Protein AF-X0Y301-F1 (afdb_monomer_lite)

Sequence (62 aa):
LALGAKTYKLKFGHHGANHPVKNLANQEVEVTTQNHGFSVDVQSLDNINISSHKVTHLNLND

Secondary structure (DSSP, 8-state):
-TTT--EEEEEEEEEEEEEEEEETTT--EEEEEEEEEEEE-GGGGTTS-GGG----EEES--

Structure (mmCIF, N/CA/C/O backbone):
data_AF-X0Y301-F1
#
_entry.id   AF-X0Y301-F1
#
loop_
_atom_site.group_PDB
_atom_site.id
_atom_site.type_symbol
_atom_site.label_atom_id
_atom_site.label_alt_id
_atom_site.label_comp_id
_atom_site.label_asym_id
_atom_site.label_entity_id
_atom_site.label_seq_id
_atom_site.pdbx_PDB_ins_code
_atom_site.Cartn_x
_atom_site.Cartn_y
_atom_site.Cartn_z
_atom_site.occupancy
_atom_site.B_iso_or_equiv
_atom_site.auth_seq_id
_atom_site.auth_comp_id
_atom_site.auth_asym_id
_atom_site.auth_atom_id
_atom_site.pdbx_PDB_model_num
ATOM 1 N N . LEU A 1 1 ? 0.978 -12.637 -5.330 1.00 79.94 1 LEU A N 1
ATOM 2 C CA . LEU A 1 1 ? 2.110 -13.535 -5.015 1.00 79.94 1 LEU A CA 1
ATOM 3 C C . LEU A 1 1 ? 1.691 -14.423 -3.848 1.00 79.94 1 LEU A C 1
ATOM 5 O O . LEU A 1 1 ? 0.820 -13.983 -3.111 1.00 79.94 1 LEU A O 1
ATOM 9 N N . ALA A 1 2 ? 2.229 -15.645 -3.726 1.00 89.62 2 ALA A N 1
ATOM 10 C CA . ALA A 1 2 ? 1.771 -16.759 -2.862 1.00 89.62 2 ALA A CA 1
ATOM 11 C C . ALA A 1 2 ? 0.269 -17.109 -2.975 1.00 89.62 2 ALA A C 1
ATOM 13 O O . ALA A 1 2 ? -0.071 -18.192 -3.429 1.00 89.62 2 ALA A O 1
ATOM 14 N N . LEU A 1 3 ? -0.622 -16.164 -2.674 1.00 89.12 3 LEU A N 1
ATOM 15 C CA . LEU A 1 3 ? -2.075 -16.237 -2.849 1.00 89.12 3 LEU A CA 1
ATOM 16 C C . LEU A 1 3 ? -2.549 -16.049 -4.306 1.00 89.12 3 LEU A C 1
ATOM 18 O O . LEU A 1 3 ? -3.741 -16.098 -4.566 1.00 89.12 3 LEU A O 1
ATOM 22 N N . GLY A 1 4 ? -1.646 -15.800 -5.263 1.00 89.75 4 GLY A N 1
ATOM 23 C CA . GLY A 1 4 ? -2.000 -15.639 -6.688 1.00 89.75 4 GLY A CA 1
ATOM 24 C C . GLY A 1 4 ? -2.164 -14.199 -7.199 1.00 89.75 4 GLY A C 1
ATOM 25 O O . GLY A 1 4 ? -2.303 -14.004 -8.401 1.00 89.75 4 GLY A O 1
ATOM 26 N N . ALA A 1 5 ? -2.052 -13.181 -6.336 1.00 93.06 5 ALA A N 1
ATOM 27 C CA . ALA A 1 5 ? -2.132 -11.773 -6.764 1.00 93.06 5 ALA A CA 1
ATOM 28 C C . ALA A 1 5 ? -1.030 -11.382 -7.771 1.00 93.06 5 ALA A C 1
ATOM 30 O O . ALA A 1 5 ? 0.093 -11.899 -7.704 1.00 93.06 5 ALA A O 1
ATOM 31 N N . LYS A 1 6 ? -1.308 -10.415 -8.639 1.00 94.56 6 LYS A N 1
ATOM 32 C CA . LYS A 1 6 ? -0.336 -9.842 -9.574 1.00 94.56 6 LYS A CA 1
ATOM 33 C C . LYS A 1 6 ? 0.290 -8.577 -8.999 1.00 94.56 6 LYS A C 1
ATOM 35 O O . LYS A 1 6 ? -0.299 -7.885 -8.170 1.00 94.56 6 LYS A O 1
ATOM 40 N N . THR A 1 7 ? 1.501 -8.286 -9.451 1.00 97.25 7 THR A N 1
ATOM 41 C CA . THR A 1 7 ? 2.192 -7.030 -9.167 1.00 97.25 7 THR A CA 1
ATOM 42 C C . THR A 1 7 ? 2.545 -6.334 -10.469 1.00 97.25 7 THR A C 1
ATOM 44 O O . THR A 1 7 ? 2.688 -6.972 -11.513 1.00 97.25 7 THR A O 1
ATOM 47 N N . TYR A 1 8 ? 2.693 -5.018 -10.408 1.00 97.19 8 TYR A N 1
ATOM 48 C CA . TYR A 1 8 ? 3.111 -4.203 -11.540 1.00 97.19 8 TYR A CA 1
ATOM 49 C C . TYR A 1 8 ? 4.142 -3.168 -11.100 1.00 97.19 8 TYR A C 1
ATOM 51 O O . TYR A 1 8 ? 4.224 -2.799 -9.926 1.00 97.19 8 TYR A O 1
ATOM 59 N N . LYS A 1 9 ? 4.964 -2.722 -12.054 1.00 98.19 9 LYS A N 1
ATOM 60 C CA . LYS A 1 9 ? 5.965 -1.679 -11.830 1.00 98.19 9 LYS A CA 1
ATOM 61 C C . LYS A 1 9 ? 5.296 -0.310 -11.910 1.00 98.19 9 LYS A C 1
ATOM 63 O O . LYS A 1 9 ? 4.627 -0.006 -12.896 1.00 98.19 9 LYS A O 1
ATOM 68 N N . LEU A 1 10 ? 5.497 0.514 -10.889 1.00 97.19 10 LEU A N 1
ATOM 69 C CA . LEU A 1 10 ? 5.052 1.904 -10.876 1.00 97.19 10 LEU A CA 1
ATOM 70 C C . LEU A 1 10 ? 5.917 2.740 -11.828 1.00 97.19 10 LEU A C 1
ATOM 72 O O . LEU A 1 10 ? 7.102 2.461 -12.015 1.00 97.19 10 LEU A O 1
ATOM 76 N N . LYS A 1 11 ? 5.335 3.800 -12.403 1.00 96.69 11 LYS A N 1
ATOM 77 C CA . LYS A 1 11 ? 6.053 4.693 -13.327 1.00 96.69 11 LYS A CA 1
ATOM 78 C C . LYS A 1 11 ? 7.247 5.380 -12.652 1.00 96.69 11 LYS A C 1
ATOM 80 O O . LYS A 1 11 ? 8.323 5.435 -13.237 1.00 96.69 11 LYS A O 1
ATOM 85 N N . PHE A 1 12 ? 7.045 5.865 -11.425 1.00 95.81 12 PHE A N 1
ATOM 86 C CA . PHE A 1 12 ? 8.061 6.570 -10.631 1.00 95.81 12 PHE A CA 1
ATOM 87 C C . PHE A 1 12 ? 8.229 6.011 -9.203 1.00 95.81 12 PHE A C 1
ATOM 89 O O . PHE A 1 12 ? 9.222 6.313 -8.545 1.00 95.81 12 PHE A O 1
ATOM 96 N N . GLY A 1 13 ? 7.305 5.157 -8.744 1.00 97.19 13 GLY A N 1
ATOM 97 C CA . GLY A 1 13 ? 7.286 4.615 -7.380 1.00 97.19 13 GLY A CA 1
ATOM 98 C C . GLY A 1 13 ? 6.889 5.640 -6.315 1.00 97.19 13 GLY A C 1
ATOM 99 O O . GLY A 1 13 ? 6.676 6.811 -6.624 1.00 97.19 13 GLY A O 1
ATOM 100 N N . HIS A 1 14 ? 6.814 5.197 -5.062 1.00 98.31 14 HIS A N 1
ATOM 101 C CA . HIS A 1 14 ? 6.607 6.057 -3.895 1.00 98.31 14 HIS A CA 1
ATOM 102 C C . HIS A 1 14 ? 7.874 6.053 -3.046 1.00 98.31 14 HIS A C 1
ATOM 104 O O . HIS A 1 14 ? 8.279 5.008 -2.536 1.00 98.31 14 HIS A O 1
ATOM 110 N N . HIS A 1 15 ? 8.511 7.220 -2.945 1.00 97.81 15 HIS A N 1
ATOM 111 C CA . HIS A 1 15 ? 9.802 7.434 -2.290 1.00 97.81 15 HIS A CA 1
ATOM 112 C C . HIS A 1 15 ? 9.734 8.741 -1.489 1.00 97.81 15 HIS A C 1
ATOM 114 O O . HIS A 1 15 ? 10.149 9.797 -1.965 1.00 97.81 15 HIS A O 1
ATOM 120 N N . GLY A 1 16 ? 9.146 8.699 -0.296 1.00 98.06 16 GLY A N 1
ATOM 121 C CA . GLY A 1 16 ? 8.869 9.904 0.486 1.00 98.06 16 GLY A CA 1
ATOM 122 C C . GLY A 1 16 ? 8.267 9.604 1.852 1.00 98.06 16 GLY A C 1
ATOM 123 O O . GLY A 1 16 ? 7.845 8.484 2.115 1.00 98.06 16 GLY A O 1
ATOM 124 N N . ALA A 1 17 ? 8.236 10.614 2.721 1.00 98.06 17 ALA A N 1
ATOM 125 C CA . ALA A 1 17 ? 7.776 10.512 4.111 1.00 98.06 17 ALA A CA 1
ATOM 126 C C . ALA A 1 17 ? 6.442 11.237 4.371 1.00 98.06 17 ALA A C 1
ATOM 128 O O . ALA A 1 17 ? 6.160 11.645 5.494 1.00 98.06 17 ALA A O 1
ATO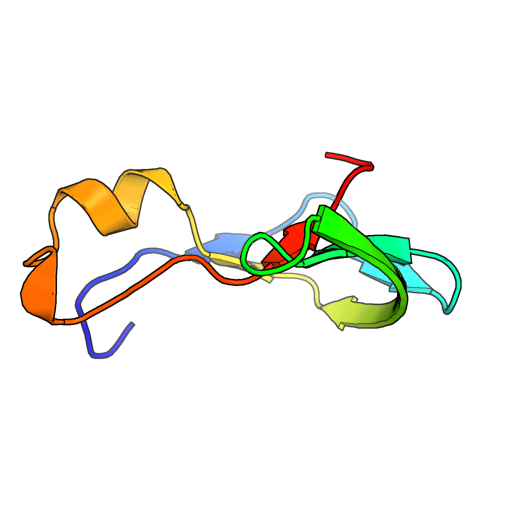M 129 N N . ASN A 1 18 ? 5.651 11.470 3.320 1.00 97.62 18 ASN A N 1
ATOM 130 C CA . ASN A 1 18 ? 4.435 12.280 3.372 1.00 97.62 18 ASN A CA 1
ATOM 131 C C . ASN A 1 18 ? 3.237 11.651 2.635 1.00 97.62 18 ASN A C 1
ATOM 133 O O . ASN A 1 18 ? 2.310 12.371 2.270 1.00 97.62 18 ASN A O 1
ATOM 137 N N . HIS A 1 19 ? 3.249 10.336 2.385 1.00 97.94 19 HIS A N 1
ATOM 138 C CA . HIS A 1 19 ? 2.172 9.675 1.643 1.00 97.94 19 HIS A CA 1
ATOM 139 C C . HIS A 1 19 ? 0.949 9.441 2.546 1.00 97.94 19 HIS A C 1
ATOM 141 O O . HIS A 1 19 ? 1.083 8.718 3.542 1.00 97.94 19 HIS A O 1
ATOM 147 N N . PRO A 1 20 ? -0.229 10.011 2.222 1.00 98.38 20 PRO A N 1
ATOM 148 C CA . PRO A 1 20 ? -1.452 9.793 2.979 1.00 98.38 20 PRO A CA 1
ATOM 149 C C . PRO A 1 20 ? -2.025 8.406 2.676 1.00 98.38 20 PRO A C 1
ATOM 151 O O . PRO A 1 20 ? -2.326 8.074 1.531 1.00 98.38 20 PRO A O 1
ATOM 154 N N . VAL A 1 21 ? -2.200 7.595 3.714 1.00 98.44 21 VAL A N 1
ATOM 155 C CA . VAL A 1 21 ? -2.763 6.247 3.619 1.00 98.44 21 VAL A CA 1
ATOM 156 C C . VAL A 1 21 ? -3.990 6.159 4.510 1.00 98.44 21 VAL A C 1
ATOM 158 O O . VAL A 1 21 ? -3.941 6.510 5.685 1.00 98.44 21 VAL A O 1
ATOM 161 N N . LYS A 1 22 ? -5.105 5.690 3.953 1.00 98.44 22 LYS A N 1
ATOM 162 C CA . LYS A 1 22 ? -6.350 5.484 4.685 1.00 98.44 22 LYS A CA 1
ATOM 163 C C . LYS A 1 22 ? -6.441 4.058 5.195 1.00 98.44 22 LYS A C 1
ATOM 165 O O . LYS A 1 22 ? -6.416 3.114 4.402 1.00 98.44 22 LYS A O 1
ATOM 170 N N . ASN A 1 23 ? -6.632 3.913 6.498 1.00 98.31 23 ASN A N 1
ATOM 171 C CA . ASN A 1 23 ? -6.994 2.647 7.113 1.00 98.31 23 ASN A CA 1
ATOM 172 C C . ASN A 1 23 ? -8.494 2.395 6.897 1.00 98.31 23 ASN A C 1
ATOM 174 O O . ASN A 1 23 ? -9.358 3.166 7.317 1.00 98.31 23 ASN A O 1
ATOM 178 N N . LEU A 1 24 ? -8.828 1.305 6.207 1.00 96.88 24 LEU A N 1
ATOM 179 C CA . LEU A 1 24 ? -10.211 0.999 5.839 1.00 96.88 24 LEU A CA 1
ATOM 180 C C . LEU A 1 24 ? -11.047 0.480 7.013 1.00 96.88 24 LEU A C 1
ATOM 182 O O . LEU A 1 24 ? -12.275 0.530 6.942 1.00 96.88 24 LEU A O 1
ATOM 186 N N . ALA A 1 25 ? -10.419 -0.004 8.087 1.00 97.00 25 ALA A N 1
ATOM 187 C CA . ALA A 1 25 ? -11.136 -0.528 9.244 1.00 97.00 25 ALA A CA 1
ATOM 188 C C . ALA A 1 25 ? -11.749 0.584 10.107 1.00 97.00 25 ALA A C 1
ATOM 190 O O . ALA A 1 25 ? -12.880 0.433 10.562 1.00 97.00 25 ALA A O 1
ATOM 191 N N . ASN A 1 26 ? -11.026 1.688 10.316 1.00 97.56 26 ASN A N 1
ATOM 192 C CA . ASN A 1 26 ? -11.439 2.790 11.195 1.00 97.56 26 ASN A CA 1
ATOM 193 C C . ASN A 1 26 ? -11.614 4.139 10.471 1.00 97.56 26 ASN A C 1
ATOM 195 O O . ASN A 1 26 ? -12.081 5.091 11.083 1.00 97.56 26 ASN A O 1
ATOM 199 N N . GLN A 1 27 ? -11.302 4.207 9.171 1.00 97.94 27 GLN A N 1
ATOM 200 C CA . GLN A 1 27 ? -11.397 5.401 8.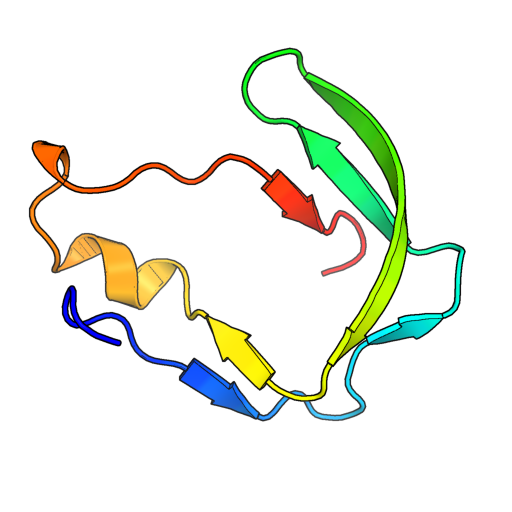322 1.00 97.94 27 GLN A CA 1
ATOM 201 C C . GLN A 1 27 ? -10.398 6.524 8.651 1.00 97.94 27 GLN A C 1
ATOM 203 O O . GLN A 1 27 ? -10.503 7.602 8.062 1.00 97.94 27 GLN A O 1
ATOM 208 N N . GLU A 1 28 ? -9.419 6.278 9.522 1.00 98.50 28 GLU A N 1
ATOM 209 C CA . GLU A 1 28 ? -8.360 7.238 9.840 1.00 98.50 28 GLU A CA 1
ATOM 210 C C . GLU A 1 28 ? -7.332 7.346 8.705 1.00 98.50 28 GLU A C 1
ATOM 212 O O . GLU A 1 28 ? -7.156 6.423 7.901 1.00 98.50 28 GLU A O 1
ATOM 217 N N . VAL A 1 29 ? -6.660 8.500 8.636 1.00 98.50 29 VAL A N 1
ATOM 218 C CA . VAL A 1 29 ? -5.600 8.777 7.660 1.00 98.50 29 VAL A CA 1
ATOM 219 C C . VAL A 1 29 ? -4.269 8.914 8.380 1.00 98.50 29 VAL A C 1
ATOM 221 O O . VAL A 1 29 ? -4.128 9.705 9.310 1.00 98.50 29 VAL A O 1
ATOM 224 N N . GLU A 1 30 ? -3.284 8.174 7.894 1.00 98.44 30 GLU A N 1
ATOM 225 C CA . GLU A 1 30 ? -1.921 8.142 8.400 1.00 98.44 30 GLU A CA 1
ATOM 226 C C . GLU A 1 30 ? -0.980 8.781 7.376 1.00 98.44 30 GLU A C 1
ATOM 228 O O . GLU A 1 30 ? -1.097 8.556 6.170 1.00 98.44 30 GLU A O 1
ATOM 233 N N . VAL A 1 31 ? -0.015 9.567 7.852 1.00 98.38 31 VAL A N 1
ATOM 234 C CA . VAL A 1 31 ? 1.095 10.038 7.019 1.00 98.38 31 VAL A CA 1
ATOM 235 C C . VAL A 1 31 ? 2.214 9.006 7.113 1.00 98.38 31 VAL A C 1
ATOM 237 O O . VAL A 1 31 ? 2.730 8.748 8.199 1.00 98.38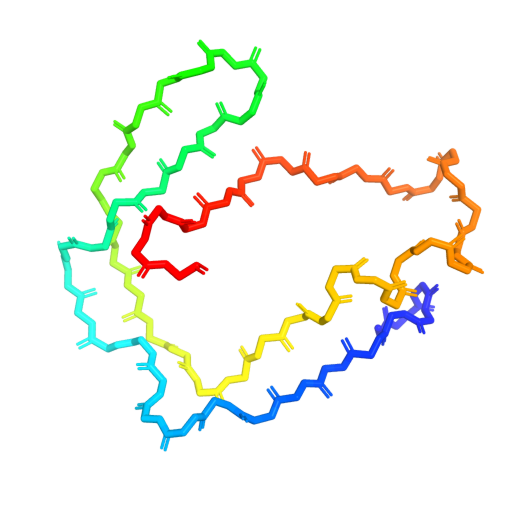 31 VAL A O 1
ATOM 240 N N . THR A 1 32 ? 2.572 8.395 5.984 1.00 98.44 32 THR A N 1
ATOM 241 C CA . THR A 1 32 ? 3.470 7.232 5.940 1.00 98.44 32 THR A CA 1
ATOM 242 C C . THR A 1 32 ? 4.764 7.510 5.181 1.00 98.44 32 THR A C 1
ATOM 244 O O . THR A 1 32 ? 4.809 8.319 4.247 1.00 98.44 32 THR A O 1
ATOM 247 N N . THR A 1 33 ? 5.818 6.784 5.566 1.00 98.44 33 THR A N 1
ATOM 248 C CA . THR A 1 33 ? 7.060 6.689 4.795 1.00 98.44 33 THR A CA 1
ATOM 249 C C . THR A 1 33 ? 6.989 5.512 3.841 1.00 98.44 33 THR A C 1
ATOM 251 O O . THR A 1 33 ? 6.779 4.377 4.263 1.00 98.44 33 THR A O 1
ATOM 254 N N . GLN A 1 34 ? 7.198 5.778 2.557 1.00 98.44 34 GLN A N 1
ATOM 255 C CA . GLN A 1 34 ? 7.150 4.786 1.494 1.00 98.44 34 GLN A CA 1
ATOM 256 C C . GLN A 1 34 ? 8.441 4.793 0.682 1.00 98.44 34 GLN A C 1
ATOM 258 O O . GLN A 1 34 ? 9.033 5.842 0.428 1.00 98.44 34 GLN A O 1
ATOM 263 N N . ASN A 1 35 ? 8.882 3.593 0.308 1.00 98.25 35 ASN A N 1
ATOM 264 C CA . ASN A 1 35 ? 10.047 3.353 -0.536 1.00 98.25 35 ASN A CA 1
ATOM 265 C C . ASN A 1 35 ? 9.809 2.075 -1.354 1.00 98.25 35 ASN A C 1
ATOM 267 O O . ASN A 1 35 ? 10.268 0.993 -0.983 1.00 98.25 35 ASN A O 1
ATOM 271 N N . HIS A 1 36 ? 9.009 2.174 -2.417 1.00 98.44 36 HIS A N 1
ATOM 272 C CA . HIS A 1 36 ? 8.720 1.042 -3.295 1.00 98.44 36 HIS A CA 1
ATOM 273 C C . HIS A 1 36 ? 8.458 1.459 -4.750 1.00 98.44 36 HIS A C 1
ATOM 275 O O . HIS A 1 36 ? 7.833 2.478 -5.040 1.00 98.44 36 HIS A O 1
ATOM 281 N N . GLY A 1 37 ? 8.910 0.613 -5.683 1.00 98.06 37 GLY A N 1
ATOM 282 C CA . GLY A 1 37 ? 8.706 0.775 -7.130 1.00 98.06 37 GLY A CA 1
ATOM 283 C C . GLY A 1 37 ? 7.696 -0.196 -7.749 1.00 98.06 37 GLY A C 1
ATOM 284 O O . GLY A 1 37 ? 7.472 -0.155 -8.956 1.00 98.06 37 GLY A O 1
ATOM 285 N N . PHE A 1 38 ? 7.098 -1.081 -6.949 1.00 97.94 38 PHE A N 1
ATOM 286 C CA . PHE A 1 38 ? 6.108 -2.065 -7.390 1.00 97.94 38 PHE A CA 1
ATOM 287 C C . PHE A 1 38 ? 4.877 -2.006 -6.496 1.00 97.94 38 PHE A C 1
ATOM 289 O O . PHE A 1 38 ? 5.011 -1.784 -5.296 1.00 97.94 38 PHE A O 1
ATOM 296 N N . SER A 1 39 ? 3.700 -2.234 -7.069 1.00 97.19 39 SER A N 1
ATOM 297 C CA . SER A 1 39 ? 2.438 -2.297 -6.331 1.00 97.19 39 SER A CA 1
ATOM 298 C C . SER A 1 39 ? 1.698 -3.597 -6.634 1.00 97.19 39 SER A C 1
ATOM 300 O O . SER A 1 39 ? 1.948 -4.247 -7.655 1.00 97.19 39 SER A O 1
ATOM 302 N N . VAL A 1 40 ? 0.811 -3.992 -5.724 1.00 95.44 40 VAL A N 1
ATOM 303 C CA . VAL A 1 40 ? -0.126 -5.099 -5.932 1.00 95.44 40 VAL A CA 1
ATOM 304 C C . VAL A 1 40 ? -1.318 -4.566 -6.718 1.00 95.44 40 VAL A C 1
ATOM 306 O O . VAL A 1 40 ? -1.882 -3.533 -6.372 1.00 95.44 40 VAL A O 1
ATOM 309 N N . ASP A 1 41 ? -1.709 -5.277 -7.771 1.00 93.56 41 ASP A N 1
ATOM 310 C CA . ASP A 1 41 ? -2.937 -4.975 -8.501 1.00 93.56 41 ASP A CA 1
ATOM 311 C C . ASP A 1 41 ? -4.143 -5.447 -7.678 1.00 93.56 41 ASP A C 1
ATOM 313 O O . ASP A 1 41 ? -4.344 -6.651 -7.499 1.00 93.56 41 ASP A O 1
ATOM 317 N N . VAL A 1 42 ? -4.942 -4.508 -7.170 1.00 89.69 42 VAL A N 1
ATOM 318 C CA . VAL A 1 42 ? -6.116 -4.811 -6.339 1.00 89.69 42 VAL A CA 1
ATOM 319 C C . VAL A 1 42 ? -7.148 -5.631 -7.113 1.00 89.69 42 VAL A C 1
ATOM 321 O O . VAL A 1 42 ? -7.723 -6.547 -6.541 1.00 89.69 42 VAL A O 1
ATOM 324 N N . GLN A 1 43 ? -7.321 -5.407 -8.418 1.00 89.88 43 GLN A N 1
ATOM 325 C CA . GLN A 1 43 ? -8.271 -6.182 -9.230 1.00 89.88 43 GLN A CA 1
ATOM 326 C C . GLN A 1 43 ? -7.817 -7.636 -9.397 1.00 89.88 43 GLN A C 1
ATOM 328 O O . GLN A 1 43 ? -8.622 -8.556 -9.527 1.00 89.88 43 GLN A O 1
ATOM 333 N N . SER A 1 44 ? -6.506 -7.889 -9.333 1.00 90.50 44 SER A N 1
ATOM 334 C CA . SER A 1 44 ? -5.988 -9.259 -9.348 1.00 90.50 44 SER A CA 1
ATOM 335 C C . SER A 1 44 ? -6.382 -10.066 -8.104 1.00 90.50 44 SER A C 1
ATOM 337 O O . SER A 1 44 ? -6.306 -11.296 -8.136 1.00 90.50 44 SER A O 1
ATOM 339 N N . LEU A 1 45 ? -6.822 -9.392 -7.034 1.00 86.25 45 LEU A N 1
ATOM 340 C CA . LEU A 1 45 ? -7.302 -10.009 -5.803 1.00 86.25 45 LEU A CA 1
ATOM 341 C C . LEU A 1 45 ? -8.731 -10.553 -5.924 1.00 86.25 45 LEU A C 1
ATOM 343 O O . LEU A 1 45 ? -9.072 -11.458 -5.168 1.00 86.25 45 LEU A O 1
ATOM 347 N N . ASP A 1 46 ? -9.539 -10.074 -6.872 1.00 83.62 46 ASP A N 1
ATOM 348 C CA . ASP A 1 46 ? -10.929 -10.529 -7.055 1.00 83.62 46 ASP A CA 1
ATOM 349 C C . ASP A 1 46 ? -11.010 -11.997 -7.506 1.00 83.62 46 ASP A C 1
ATOM 351 O O . ASP A 1 46 ? -12.003 -12.683 -7.279 1.00 83.62 46 ASP A O 1
ATOM 355 N N . ASN A 1 47 ? -9.931 -12.505 -8.109 1.00 77.38 47 ASN A N 1
ATOM 356 C CA . ASN A 1 47 ? -9.813 -13.897 -8.552 1.00 77.38 47 ASN A CA 1
ATOM 357 C C . ASN A 1 47 ? -9.293 -14.842 -7.455 1.00 77.38 47 ASN A C 1
ATOM 359 O O . ASN A 1 47 ? -9.101 -16.034 -7.700 1.00 77.38 47 ASN A O 1
ATOM 363 N N . ILE A 1 48 ? -9.015 -14.314 -6.263 1.00 83.06 48 ILE A N 1
ATOM 364 C CA . ILE A 1 48 ? -8.527 -15.063 -5.106 1.00 83.06 48 ILE A CA 1
ATOM 365 C C . ILE A 1 48 ? -9.707 -15.256 -4.155 1.00 83.06 48 ILE A C 1
ATOM 367 O O . ILE A 1 48 ? -10.562 -14.383 -4.026 1.00 83.06 48 ILE A O 1
ATOM 371 N N . ASN A 1 49 ? -9.779 -16.405 -3.482 1.00 78.31 49 ASN A N 1
ATOM 372 C CA . ASN A 1 49 ? -10.860 -16.679 -2.540 1.00 78.31 49 ASN A CA 1
ATOM 373 C C . ASN A 1 49 ? -10.938 -15.581 -1.458 1.00 78.31 49 ASN A C 1
ATOM 375 O O . ASN A 1 49 ? -10.011 -15.444 -0.661 1.00 78.31 49 ASN A O 1
ATOM 379 N N . ILE A 1 50 ? -12.055 -14.847 -1.410 1.00 69.06 50 ILE A N 1
ATOM 380 C CA . ILE A 1 50 ? -12.303 -13.693 -0.523 1.00 69.06 50 ILE A CA 1
ATOM 381 C C . ILE A 1 50 ? -12.118 -14.031 0.963 1.00 69.06 50 ILE A C 1
ATOM 383 O O . ILE A 1 50 ? -11.767 -13.159 1.751 1.00 69.06 50 ILE A O 1
ATOM 387 N N . SER A 1 51 ? -12.281 -15.293 1.372 1.00 74.88 51 SER A N 1
ATOM 388 C CA . SER A 1 51 ? -12.023 -15.687 2.763 1.00 74.88 51 SER A CA 1
ATOM 389 C C . SER A 1 51 ? -10.533 -15.699 3.140 1.00 74.88 51 SER A C 1
ATOM 391 O O . SER A 1 51 ? -10.213 -15.895 4.310 1.00 74.88 51 SER A O 1
ATOM 393 N N . SER A 1 52 ? -9.618 -15.544 2.177 1.00 79.44 52 SER A N 1
ATOM 394 C CA . SER A 1 52 ? -8.167 -15.656 2.385 1.00 79.44 52 SER A CA 1
ATOM 395 C C . SER A 1 52 ? -7.426 -14.316 2.447 1.00 79.44 52 SER A C 1
ATOM 397 O O . SER A 1 52 ? -6.245 -14.292 2.796 1.00 79.44 52 SER A O 1
ATOM 399 N N . HIS A 1 53 ? -8.089 -13.197 2.143 1.00 86.81 53 HIS A N 1
ATOM 400 C CA . HIS A 1 53 ? -7.456 -11.880 2.070 1.00 86.81 53 HIS A CA 1
ATOM 401 C C . HIS A 1 53 ? -8.437 -10.737 2.338 1.00 86.81 53 HIS A C 1
ATOM 403 O O . HIS A 1 53 ? -9.650 -10.865 2.206 1.00 86.81 53 HIS A O 1
ATOM 409 N N . LYS A 1 54 ? -7.893 -9.580 2.719 1.00 89.50 54 LYS A N 1
ATOM 410 C CA . LYS A 1 54 ? -8.653 -8.345 2.921 1.00 89.50 54 LYS A CA 1
ATOM 411 C C . LYS A 1 54 ? -7.760 -7.142 2.638 1.00 89.50 54 LYS A C 1
ATOM 413 O O . LYS A 1 54 ? -6.634 -7.089 3.130 1.00 89.50 5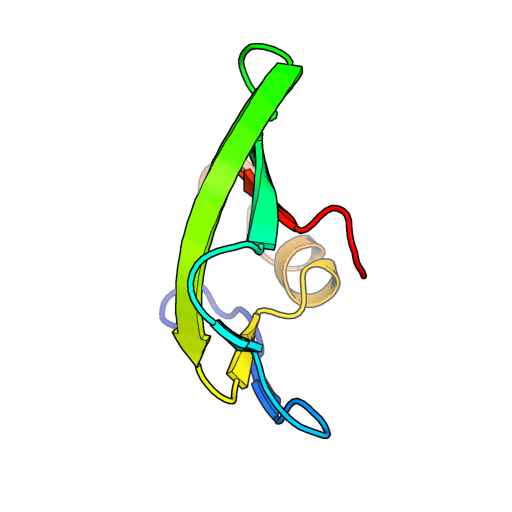4 LYS A O 1
ATOM 418 N N . VAL A 1 55 ? -8.272 -6.162 1.894 1.00 92.38 55 VAL A N 1
ATOM 419 C CA . VAL A 1 55 ? -7.606 -4.859 1.747 1.00 92.38 55 VAL A CA 1
ATOM 420 C C . VAL A 1 55 ? -7.764 -4.085 3.054 1.00 92.38 55 VAL A C 1
ATOM 422 O O . VAL A 1 55 ? -8.879 -3.906 3.546 1.00 92.38 55 VAL A O 1
ATOM 425 N N . THR A 1 56 ? -6.650 -3.653 3.639 1.00 95.62 56 THR A N 1
ATOM 426 C CA . THR A 1 56 ? -6.638 -2.941 4.927 1.00 95.62 56 THR A CA 1
ATOM 427 C C . THR A 1 56 ? -6.298 -1.466 4.783 1.00 95.62 56 THR A C 1
ATOM 429 O O . THR A 1 56 ? -6.834 -0.655 5.531 1.00 95.62 56 THR 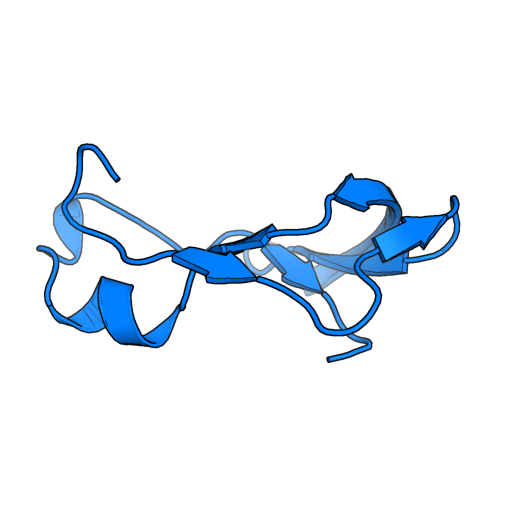A O 1
ATOM 432 N N . HIS A 1 57 ? -5.459 -1.117 3.809 1.00 97.50 57 HIS A N 1
ATOM 433 C CA . HIS A 1 57 ? -4.942 0.231 3.616 1.00 97.50 57 HIS A CA 1
ATOM 434 C C . HIS A 1 57 ? -4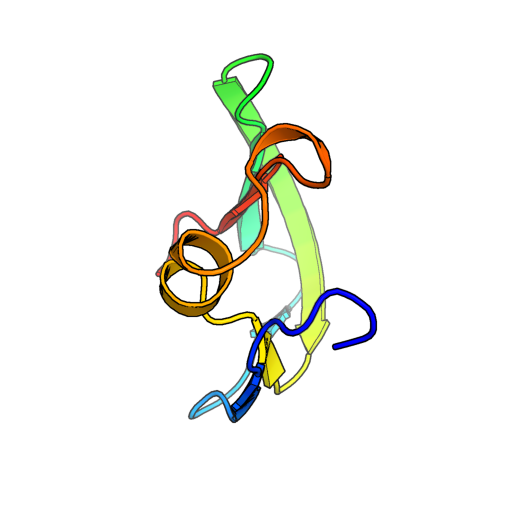.954 0.600 2.136 1.00 97.50 57 HIS A C 1
ATOM 436 O O . HIS A 1 57 ? -4.649 -0.242 1.289 1.00 97.50 57 HIS A O 1
ATOM 442 N N . LEU A 1 58 ? -5.286 1.855 1.841 1.00 96.88 58 LEU A N 1
ATOM 443 C CA . LEU A 1 58 ? -5.207 2.436 0.502 1.00 96.88 58 LEU A CA 1
ATOM 444 C C . LEU A 1 58 ? -4.432 3.747 0.561 1.00 96.88 58 LEU A C 1
ATOM 446 O O . LEU A 1 58 ? -4.689 4.576 1.432 1.00 96.88 58 LEU A O 1
ATOM 450 N N . ASN A 1 59 ? -3.496 3.938 -0.366 1.00 96.94 59 ASN A N 1
ATOM 451 C CA . ASN A 1 59 ? -2.938 5.263 -0.621 1.00 96.94 59 ASN A CA 1
ATOM 452 C C . ASN A 1 59 ? -4.066 6.177 -1.136 1.00 96.94 59 ASN A C 1
ATOM 454 O O . ASN A 1 59 ? -4.957 5.710 -1.839 1.00 96.94 59 ASN A O 1
ATOM 458 N N . LEU A 1 60 ? -4.068 7.445 -0.728 1.00 96.44 60 LEU A N 1
ATOM 459 C CA . LEU A 1 60 ? -5.082 8.430 -1.117 1.00 96.44 60 LEU A CA 1
ATOM 460 C C . LEU A 1 60 ? -4.662 9.326 -2.290 1.00 96.44 60 LEU A C 1
ATOM 462 O O . LEU A 1 60 ? -5.486 10.100 -2.775 1.00 96.44 60 LEU A O 1
ATOM 466 N N . ASN A 1 61 ? -3.403 9.259 -2.722 1.00 93.50 61 ASN A N 1
ATOM 467 C CA . ASN A 1 61 ? -2.897 10.066 -3.835 1.00 93.50 61 ASN A CA 1
ATOM 468 C C . ASN A 1 61 ? -3.127 9.430 -5.218 1.00 93.50 61 ASN A C 1
ATOM 470 O O . ASN A 1 61 ? -2.950 10.115 -6.228 1.00 93.50 61 ASN A O 1
ATOM 474 N N . ASP A 1 62 ? -3.505 8.152 -5.265 1.00 84.25 62 ASP A N 1
ATOM 475 C CA . ASP A 1 62 ? -3.582 7.314 -6.465 1.00 84.25 62 ASP A CA 1
ATOM 476 C C . ASP A 1 62 ? -4.832 6.424 -6.414 1.00 84.25 62 ASP A C 1
ATOM 478 O O . ASP A 1 62 ? -5.442 6.224 -7.491 1.00 84.25 62 ASP A O 1
#

Foldseek 3Di:
DVQQWDKDFAPVFAADQAWWKAFPVPRDIDRGGDDDGMDTDPVSCVPGPPVVDDDGMDTPVD

InterPro domains:
  IPR017926 Glutamine amidotransferase [PF00117] (2-51)
  IPR029062 Class I glutamine amidotransferase-like [G3DSA:3.40.50.880] (1-62)
  IPR029062 Class I glutamine amidotransferase-like [SSF52317] (2-62)

Organism: NCBI:txid412755

Radius of gyration: 12.73 Å; chains: 1; bounding box: 22×29×24 Å

pLDDT: mean 93.33, std 6.96, range [69.06, 98.5]